Protein AF-A0A9X0D1W5-F1 (afdb_monomer_lite)

pLDDT: mean 84.18, std 13.1, range [32.91, 95.88]

Organism: NCBI:txid174260

Radius of gyration: 20.48 Å; chains: 1; bounding box: 42×41×67 Å

Structure (mmCIF, N/CA/C/O backbone):
data_AF-A0A9X0D1W5-F1
#
_entry.id   AF-A0A9X0D1W5-F1
#
loop_
_atom_site.group_PDB
_atom_site.id
_atom_site.type_symbol
_atom_site.label_atom_id
_atom_site.label_alt_id
_atom_site.label_comp_id
_atom_site.label_asym_id
_atom_site.label_entity_id
_atom_site.label_seq_id
_atom_site.pdbx_PDB_ins_code
_atom_site.Cartn_x
_atom_site.Cartn_y
_atom_site.Cartn_z
_atom_site.occupancy
_atom_site.B_iso_or_equiv
_atom_site.auth_seq_id
_atom_site.auth_comp_id
_atom_site.auth_asym_id
_atom_site.auth_atom_id
_atom_site.pdbx_PDB_model_num
ATOM 1 N N . MET A 1 1 ? -8.780 -28.682 -0.777 1.00 32.91 1 MET A N 1
ATOM 2 C CA . MET A 1 1 ? -8.839 -27.677 0.309 1.00 32.91 1 MET A CA 1
ATOM 3 C C . MET A 1 1 ? -7.482 -27.001 0.442 1.00 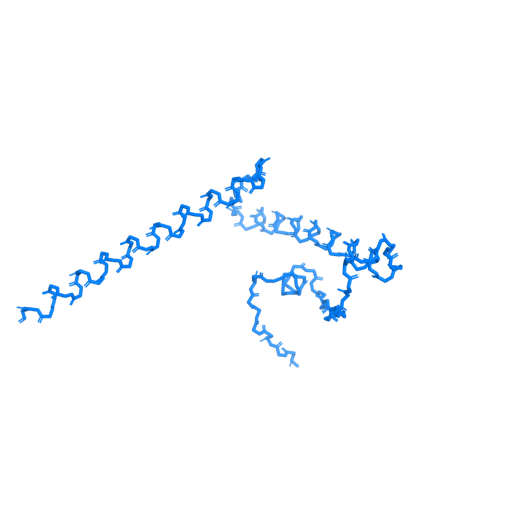32.91 1 MET A C 1
ATOM 5 O O . MET A 1 1 ? -6.513 -27.659 0.797 1.00 32.91 1 MET A O 1
ATOM 9 N N . GLY A 1 2 ? -7.378 -25.730 0.045 1.00 41.75 2 GLY A N 1
ATOM 10 C CA . GLY A 1 2 ? -6.117 -24.985 0.062 1.00 41.75 2 GLY A CA 1
ATOM 11 C C . GLY A 1 2 ? -5.719 -24.599 1.485 1.00 41.75 2 GLY A C 1
ATOM 12 O O . GLY A 1 2 ? -6.560 -24.131 2.246 1.00 41.75 2 GLY A O 1
ATOM 13 N N . LYS A 1 3 ? -4.443 -24.806 1.831 1.00 42.62 3 LYS A N 1
ATOM 14 C CA . LYS A 1 3 ? -3.831 -24.378 3.097 1.00 42.62 3 LYS A CA 1
ATOM 15 C C . LYS A 1 3 ? -4.262 -22.943 3.408 1.00 42.62 3 LYS A C 1
ATOM 17 O O . LYS A 1 3 ? -3.982 -22.042 2.613 1.00 42.62 3 LYS A O 1
ATOM 22 N N . THR A 1 4 ? -4.900 -22.725 4.554 1.00 44.91 4 THR A N 1
ATOM 23 C CA . THR A 1 4 ? -5.044 -21.393 5.144 1.00 44.91 4 THR A CA 1
ATOM 24 C C . THR A 1 4 ? -3.636 -20.923 5.480 1.00 44.91 4 THR A C 1
ATOM 26 O O . THR A 1 4 ? -3.092 -21.245 6.533 1.00 44.91 4 THR A O 1
ATOM 29 N N . ASN A 1 5 ? -2.987 -20.288 4.501 1.00 51.44 5 ASN A N 1
ATOM 30 C CA . ASN A 1 5 ? -1.674 -19.688 4.664 1.00 51.44 5 ASN A CA 1
ATOM 31 C C . ASN A 1 5 ? -1.749 -18.814 5.913 1.00 51.44 5 ASN A C 1
ATOM 33 O O . ASN A 1 5 ? -2.667 -18.003 6.006 1.00 51.44 5 ASN A O 1
ATOM 37 N N . GLU A 1 6 ? -0.815 -18.997 6.842 1.00 48.62 6 GLU A N 1
ATOM 38 C CA . GLU A 1 6 ? -0.588 -18.121 7.988 1.00 48.62 6 GLU A CA 1
ATOM 39 C C . GLU A 1 6 ? -0.419 -16.686 7.473 1.00 48.62 6 GLU A C 1
ATOM 41 O O . GLU A 1 6 ? 0.668 -16.231 7.108 1.00 48.62 6 GLU A O 1
ATOM 46 N N . CYS A 1 7 ? -1.535 -15.984 7.322 1.00 52.41 7 CYS A N 1
ATOM 47 C CA . CYS A 1 7 ? -1.571 -14.647 6.785 1.00 52.41 7 CYS A CA 1
ATOM 48 C C . CYS A 1 7 ? -1.218 -13.722 7.940 1.00 52.41 7 CYS A C 1
ATOM 50 O O . CYS A 1 7 ? -2.080 -13.291 8.694 1.00 52.41 7 CYS A O 1
ATOM 52 N N . ASN A 1 8 ? 0.073 -13.446 8.114 1.00 57.78 8 ASN A N 1
ATOM 53 C CA . ASN A 1 8 ? 0.488 -12.296 8.900 1.00 57.78 8 ASN A CA 1
ATOM 54 C C . ASN A 1 8 ? 0.128 -11.045 8.076 1.00 57.78 8 ASN A C 1
ATOM 56 O O . ASN A 1 8 ? 0.824 -10.777 7.090 1.00 57.78 8 ASN A O 1
ATOM 60 N N . PRO A 1 9 ? -0.927 -10.283 8.425 1.00 61.81 9 PRO A N 1
ATOM 61 C CA . PRO A 1 9 ? -1.469 -9.206 7.590 1.00 61.81 9 PRO A CA 1
ATOM 62 C C . PRO A 1 9 ? -0.553 -7.970 7.555 1.00 61.81 9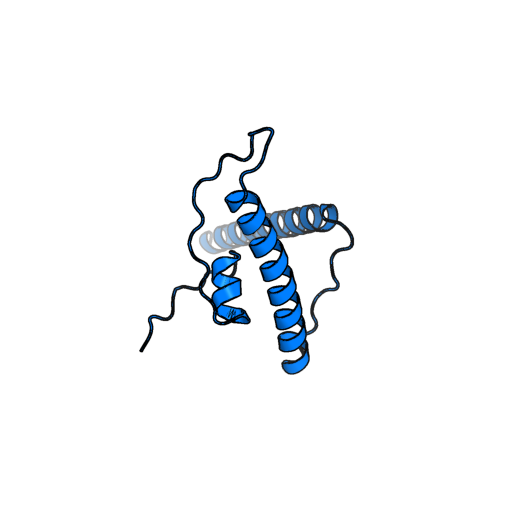 PRO A C 1
ATOM 64 O O . PRO A 1 9 ? -0.977 -6.873 7.233 1.00 61.81 9 PRO A O 1
ATOM 67 N N . LEU A 1 10 ? 0.719 -8.106 7.927 1.00 74.19 10 LEU A N 1
ATOM 68 C CA . LEU A 1 10 ? 1.673 -7.005 7.990 1.00 74.19 10 LEU A CA 1
ATOM 69 C C . LEU A 1 10 ? 2.470 -6.814 6.692 1.00 74.19 10 LEU A C 1
ATOM 71 O O . LEU A 1 10 ? 3.252 -5.870 6.616 1.00 74.19 10 LEU A O 1
ATOM 75 N N . ASN A 1 11 ? 2.309 -7.681 5.685 1.00 86.19 11 ASN A N 1
ATOM 76 C CA . ASN A 1 11 ? 2.986 -7.538 4.391 1.00 86.19 11 ASN A CA 1
ATOM 77 C C . ASN A 1 11 ? 2.001 -7.440 3.215 1.00 86.19 11 ASN A C 1
ATOM 79 O O . ASN A 1 11 ? 0.907 -8.002 3.253 1.00 86.19 11 ASN A O 1
ATOM 83 N N . LEU A 1 12 ? 2.424 -6.743 2.153 1.00 88.62 12 LEU A N 1
ATOM 84 C CA . LEU A 1 12 ? 1.599 -6.461 0.972 1.00 88.62 12 LEU A CA 1
ATOM 85 C C . LEU A 1 12 ? 1.086 -7.740 0.296 1.00 88.62 12 LEU A C 1
ATOM 87 O O . LEU A 1 12 ? -0.070 -7.809 -0.108 1.00 88.62 12 LEU A O 1
ATOM 91 N N . ARG A 1 13 ? 1.914 -8.790 0.238 1.00 89.56 13 ARG A N 1
ATOM 92 C CA . ARG A 1 13 ? 1.549 -10.089 -0.342 1.00 89.56 13 ARG A CA 1
ATOM 93 C C . ARG A 1 13 ? 0.387 -10.756 0.397 1.00 89.56 13 ARG A C 1
ATOM 95 O O . ARG A 1 13 ? -0.509 -11.296 -0.246 1.00 89.56 13 ARG A O 1
ATOM 102 N N . ALA A 1 14 ? 0.408 -10.739 1.729 1.00 89.44 14 ALA A N 1
ATOM 103 C CA . ALA A 1 14 ? -0.671 -11.265 2.556 1.00 89.44 14 ALA A CA 1
ATOM 104 C C . ALA A 1 14 ? -1.937 -10.423 2.381 1.00 89.44 14 ALA A C 1
ATOM 106 O O . ALA A 1 14 ? -3.012 -10.989 2.210 1.00 89.44 14 ALA A O 1
ATOM 107 N N . MET A 1 15 ? -1.803 -9.094 2.333 1.00 91.75 15 MET A N 1
ATOM 108 C CA . MET A 1 15 ? -2.938 -8.205 2.077 1.00 91.75 15 MET A CA 1
ATOM 109 C C . MET A 1 15 ? -3.567 -8.446 0.699 1.00 91.75 15 MET A C 1
ATOM 111 O O . MET A 1 15 ? -4.786 -8.518 0.606 1.00 91.75 15 MET A O 1
ATOM 115 N N . CYS A 1 16 ? -2.770 -8.664 -0.350 1.00 92.75 16 CYS A N 1
ATOM 116 C CA . CYS A 1 16 ? -3.290 -9.025 -1.674 1.00 92.75 16 CYS A CA 1
ATOM 117 C C . CYS A 1 16 ? -4.064 -10.347 -1.640 1.00 92.75 16 CYS A C 1
ATOM 119 O O . CYS A 1 16 ? -5.124 -10.460 -2.247 1.00 92.75 16 CYS A O 1
ATOM 121 N N . ALA A 1 17 ? -3.574 -11.342 -0.898 1.00 91.75 17 ALA A N 1
ATOM 122 C CA . ALA A 1 17 ? -4.266 -12.621 -0.781 1.00 91.75 17 ALA A CA 1
ATOM 123 C C . ALA A 1 17 ? -5.596 -12.497 -0.018 1.00 91.75 17 ALA A C 1
ATOM 125 O O . ALA A 1 17 ? -6.557 -13.179 -0.366 1.00 91.75 17 ALA A O 1
ATOM 126 N N . ILE A 1 18 ? -5.646 -11.636 1.004 1.00 91.31 18 ILE A N 1
ATOM 127 C CA . ILE A 1 18 ? -6.846 -11.396 1.815 1.00 91.31 18 ILE A CA 1
ATOM 128 C C . ILE A 1 18 ? -7.886 -10.590 1.029 1.00 91.31 18 ILE A C 1
ATOM 130 O O . ILE A 1 18 ? -9.028 -11.024 0.934 1.00 91.31 18 ILE A O 1
ATOM 134 N N . PHE A 1 19 ? -7.497 -9.438 0.476 1.00 92.31 19 PHE A N 1
ATOM 135 C CA . PHE A 1 19 ? -8.434 -8.465 -0.097 1.00 92.31 19 PHE A CA 1
ATOM 136 C C . PHE A 1 19 ? -8.656 -8.629 -1.598 1.00 92.31 19 PHE A C 1
ATOM 138 O O . PHE A 1 19 ? -9.747 -8.363 -2.083 1.00 92.31 19 PHE A O 1
ATOM 145 N N . LEU A 1 20 ? -7.637 -9.059 -2.344 1.00 92.50 20 LEU A N 1
ATOM 146 C CA . LEU A 1 20 ? -7.721 -9.198 -3.803 1.00 92.50 20 LEU A CA 1
ATOM 147 C C . LEU A 1 20 ? -7.876 -10.659 -4.240 1.00 92.50 20 LEU A C 1
ATOM 149 O O . LEU A 1 20 ? -7.987 -10.930 -5.431 1.00 92.50 20 LEU A O 1
ATOM 153 N N . HIS A 1 21 ? -7.826 -11.609 -3.298 1.00 90.75 21 HIS A N 1
ATOM 154 C CA . HIS A 1 21 ? -7.798 -13.052 -3.565 1.00 90.75 21 HIS A CA 1
ATOM 155 C C . HIS A 1 21 ? -6.697 -13.475 -4.554 1.00 90.75 21 HIS A C 1
ATOM 157 O O . HIS A 1 21 ? -6.787 -14.513 -5.210 1.00 90.75 21 HIS A O 1
ATOM 163 N N . GLN A 1 22 ? -5.624 -12.685 -4.632 1.00 88.19 22 GLN A N 1
ATOM 164 C CA . GLN A 1 22 ? -4.496 -12.909 -5.526 1.00 88.19 22 GLN A CA 1
ATOM 165 C C . GLN A 1 22 ? -3.208 -13.091 -4.734 1.00 88.19 22 GLN A C 1
ATOM 167 O O . GLN A 1 22 ? -2.919 -12.375 -3.775 1.00 88.19 22 GLN A O 1
ATOM 172 N N . ARG A 1 23 ? -2.388 -14.054 -5.156 1.00 85.44 23 ARG A N 1
ATOM 173 C CA . ARG A 1 23 ? -1.087 -14.305 -4.541 1.00 85.44 23 ARG A CA 1
ATOM 174 C C . ARG A 1 23 ? -0.003 -13.637 -5.373 1.00 85.44 23 ARG A C 1
ATOM 176 O O . ARG A 1 23 ? 0.389 -14.177 -6.402 1.00 85.44 23 ARG A O 1
ATOM 183 N N . LEU A 1 24 ? 0.541 -12.524 -4.882 1.00 83.38 24 LEU A N 1
ATOM 184 C CA . LEU A 1 24 ? 1.737 -11.940 -5.489 1.00 83.38 24 LEU A CA 1
ATOM 185 C C . LEU A 1 24 ? 2.890 -12.955 -5.460 1.00 83.38 24 LEU A C 1
ATOM 187 O O . LEU A 1 24 ? 3.088 -13.686 -4.470 1.00 83.38 24 LEU A O 1
ATOM 191 N N . SER A 1 25 ? 3.639 -13.028 -6.556 1.00 80.81 25 SER A N 1
ATOM 192 C CA . SER A 1 25 ? 4.915 -13.736 -6.597 1.00 80.81 25 SER A CA 1
ATOM 193 C C . SER A 1 25 ? 5.918 -13.029 -5.681 1.00 80.81 25 SER A C 1
ATOM 195 O O . SER A 1 25 ? 5.767 -11.859 -5.328 1.00 80.81 25 SER A O 1
ATOM 197 N N . LYS A 1 26 ? 6.922 -13.768 -5.203 1.00 76.19 26 LYS A N 1
ATOM 198 C CA . LYS A 1 26 ? 8.026 -13.140 -4.475 1.00 76.19 26 LYS A CA 1
ATOM 199 C C . LYS A 1 26 ? 8.892 -12.444 -5.526 1.00 76.19 26 LYS A C 1
ATOM 201 O O . LYS A 1 26 ? 9.322 -13.118 -6.453 1.00 76.19 26 LYS A O 1
ATOM 206 N N . GLY A 1 27 ? 9.083 -11.133 -5.393 1.00 71.81 27 GLY A N 1
ATOM 207 C CA . GLY A 1 27 ? 9.967 -10.380 -6.278 1.00 71.81 27 GLY A CA 1
ATOM 208 C C . GLY A 1 27 ? 11.416 -10.851 -6.165 1.00 71.81 27 GLY A C 1
ATOM 209 O O . GLY A 1 27 ? 11.832 -11.367 -5.120 1.00 71.81 27 GLY A O 1
ATOM 210 N N . ASP A 1 28 ? 12.162 -10.659 -7.247 1.00 74.00 28 ASP A N 1
ATOM 211 C CA . ASP A 1 28 ? 13.605 -10.861 -7.273 1.00 74.00 28 ASP A CA 1
ATOM 212 C C . ASP A 1 28 ? 14.315 -9.774 -6.447 1.00 74.00 28 ASP A C 1
ATOM 214 O O . ASP A 1 28 ? 13.775 -8.695 -6.188 1.00 74.00 28 ASP A O 1
ATOM 218 N N . GLY A 1 29 ? 15.540 -10.057 -5.998 1.00 80.31 29 GLY A N 1
ATOM 219 C CA . GLY A 1 29 ? 16.392 -9.060 -5.351 1.00 80.31 29 GLY A CA 1
ATOM 220 C C . GLY A 1 29 ? 16.901 -8.054 -6.378 1.00 80.31 29 GLY A C 1
ATOM 221 O O . GLY A 1 29 ? 17.963 -8.260 -6.957 1.00 80.31 29 GLY A O 1
ATOM 222 N N . TYR A 1 30 ? 16.131 -6.997 -6.634 1.00 86.44 30 TYR A N 1
ATOM 223 C CA . TYR A 1 30 ? 16.531 -5.930 -7.547 1.00 86.44 30 TYR A CA 1
ATOM 224 C C . TYR A 1 30 ? 17.521 -4.967 -6.884 1.00 86.44 30 TYR A C 1
ATOM 226 O O . TYR A 1 30 ? 17.340 -4.567 -5.734 1.00 86.44 30 TYR A O 1
ATOM 234 N N . ASP A 1 31 ? 18.544 -4.563 -7.634 1.00 89.06 31 ASP A N 1
ATOM 235 C CA . ASP A 1 31 ? 19.457 -3.495 -7.238 1.00 89.06 31 ASP A CA 1
ATOM 236 C C . ASP A 1 31 ? 18.875 -2.129 -7.629 1.00 89.06 31 ASP A C 1
ATOM 238 O O . ASP A 1 31 ? 18.831 -1.766 -8.804 1.00 89.06 31 ASP A O 1
ATOM 242 N N . TRP A 1 32 ? 18.407 -1.387 -6.627 1.00 91.56 32 TRP A N 1
ATOM 243 C CA . TRP A 1 32 ? 17.772 -0.074 -6.773 1.00 91.56 32 TRP A CA 1
ATOM 244 C C . TRP A 1 32 ? 18.768 1.088 -6.826 1.00 91.56 32 TRP A C 1
ATOM 246 O O . TRP A 1 32 ? 18.340 2.234 -6.907 1.00 91.56 32 TRP A O 1
ATOM 256 N N . SER A 1 33 ? 20.073 0.815 -6.728 1.00 92.56 33 SER A N 1
ATOM 257 C CA . SER A 1 33 ? 21.105 1.860 -6.743 1.00 92.56 33 SER A CA 1
ATOM 258 C C . SER A 1 33 ? 21.587 2.231 -8.146 1.00 92.56 33 SER A C 1
ATOM 260 O O . SER A 1 33 ? 22.314 3.209 -8.304 1.00 92.56 33 SER A O 1
ATOM 262 N N . LYS A 1 34 ? 21.183 1.457 -9.158 1.00 90.69 34 LYS A N 1
ATOM 263 C CA . LYS A 1 34 ? 21.498 1.723 -10.561 1.00 90.69 34 LYS A CA 1
ATOM 264 C C . LYS A 1 34 ? 20.864 3.034 -11.013 1.00 90.69 34 LYS A C 1
ATOM 266 O O . LYS A 1 34 ? 19.725 3.322 -10.657 1.00 90.69 34 LYS A O 1
ATOM 271 N N . GLU A 1 35 ? 21.616 3.785 -11.811 1.00 91.19 35 GLU A N 1
ATOM 272 C CA . GLU A 1 35 ? 21.184 5.058 -12.395 1.00 91.19 35 GLU A CA 1
ATOM 273 C C . GLU A 1 35 ? 19.929 4.873 -13.257 1.00 91.19 35 GLU A C 1
ATOM 275 O O . GLU A 1 35 ? 18.935 5.568 -13.056 1.00 91.19 35 GLU A O 1
ATOM 280 N N . ASP A 1 36 ? 19.937 3.844 -14.108 1.00 94.62 36 ASP A N 1
ATOM 281 C CA . ASP A 1 36 ? 18.782 3.442 -14.902 1.00 94.62 36 ASP A CA 1
ATOM 282 C C . ASP A 1 36 ? 18.092 2.207 -14.316 1.00 94.62 36 ASP A C 1
ATOM 284 O O . ASP A 1 36 ? 18.711 1.173 -14.028 1.00 94.62 36 ASP A O 1
ATOM 288 N N . LEU A 1 37 ? 16.769 2.300 -14.185 1.00 93.50 37 LEU A N 1
ATOM 289 C CA . LEU A 1 37 ? 15.925 1.183 -13.783 1.00 93.50 37 LEU A CA 1
ATOM 290 C C . LEU A 1 37 ? 15.600 0.300 -14.985 1.00 93.50 37 LEU A C 1
ATOM 292 O O . LEU A 1 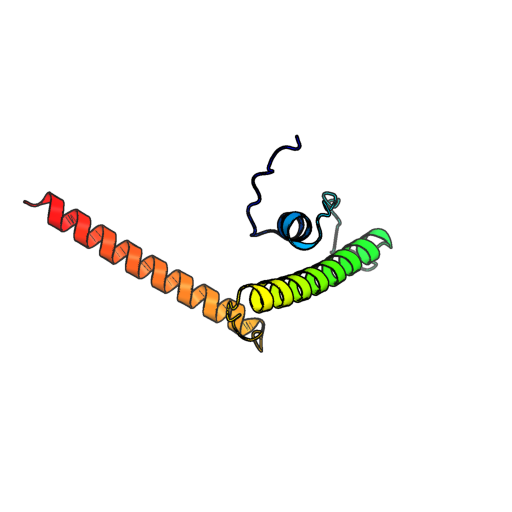37 ? 15.239 0.773 -16.058 1.00 93.50 37 LEU A O 1
ATOM 296 N N . THR A 1 38 ? 15.655 -1.011 -14.775 1.00 93.94 38 THR A N 1
ATOM 297 C CA . THR A 1 38 ? 15.188 -1.980 -15.772 1.00 93.94 38 THR A CA 1
ATOM 298 C C . THR A 1 38 ? 13.661 -1.964 -15.886 1.00 93.94 38 THR A C 1
ATOM 300 O O . THR A 1 38 ? 12.959 -1.708 -14.905 1.00 93.94 38 THR A O 1
ATOM 303 N N . ASP A 1 39 ? 13.125 -2.369 -17.039 1.00 93.81 39 ASP A N 1
ATOM 304 C CA . ASP A 1 39 ? 11.672 -2.500 -17.240 1.00 93.81 39 ASP A CA 1
ATOM 305 C C . ASP A 1 39 ? 11.004 -3.376 -16.171 1.00 93.81 39 ASP A C 1
ATOM 307 O O . ASP A 1 39 ? 9.912 -3.078 -15.691 1.00 93.81 39 ASP A O 1
ATOM 311 N N . LYS A 1 40 ? 11.689 -4.437 -15.723 1.00 91.44 40 LYS A N 1
ATOM 312 C CA . LYS A 1 40 ? 11.205 -5.302 -14.637 1.00 91.44 40 LYS A CA 1
ATOM 313 C C . LYS A 1 40 ? 11.050 -4.545 -13.319 1.00 91.44 40 LYS A C 1
ATOM 315 O O . LYS A 1 40 ? 10.072 -4.773 -12.612 1.00 91.44 40 LYS A O 1
ATOM 320 N N . GLN A 1 41 ? 11.979 -3.647 -12.990 1.00 92.69 41 GLN A N 1
ATOM 321 C CA . G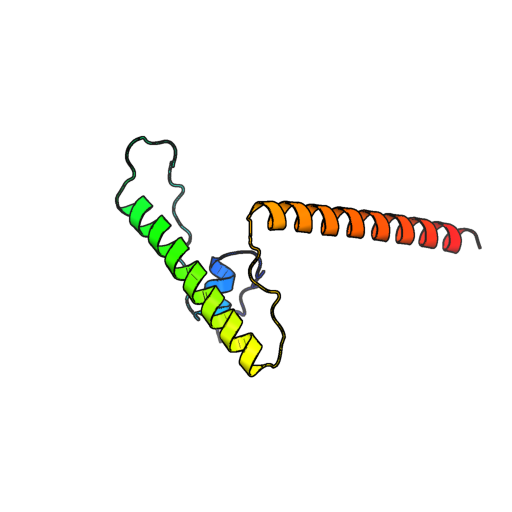LN A 1 41 ? 11.891 -2.811 -11.789 1.00 92.69 41 GLN A CA 1
ATOM 322 C C . GLN A 1 41 ? 10.742 -1.809 -11.887 1.00 92.69 41 GLN A C 1
ATOM 324 O O . GLN A 1 41 ? 10.019 -1.626 -10.908 1.00 92.69 41 GLN A O 1
ATOM 329 N N . LEU A 1 42 ? 10.529 -1.213 -13.063 1.00 94.00 42 LEU A N 1
ATOM 330 C CA . LEU A 1 42 ? 9.407 -0.302 -13.309 1.00 94.00 42 LEU A CA 1
ATOM 331 C C . LEU A 1 42 ? 8.056 -1.024 -13.194 1.00 94.00 42 LEU A C 1
ATOM 333 O O . LEU A 1 42 ? 7.145 -0.544 -12.513 1.00 94.00 42 LEU A O 1
ATOM 337 N N . ILE A 1 43 ? 7.930 -2.210 -13.794 1.00 93.81 43 ILE A N 1
ATOM 338 C CA . ILE A 1 43 ? 6.729 -3.054 -13.684 1.00 93.81 43 ILE A CA 1
ATOM 339 C C . ILE A 1 43 ? 6.501 -3.477 -12.230 1.00 93.81 43 ILE A C 1
ATOM 341 O O . ILE A 1 43 ? 5.377 -3.420 -11.735 1.00 93.81 43 ILE A O 1
ATOM 345 N N . TYR A 1 44 ? 7.558 -3.866 -11.520 1.00 91.56 44 TYR A N 1
ATOM 346 C CA . TYR A 1 44 ? 7.457 -4.241 -10.114 1.00 91.56 44 TYR A CA 1
ATOM 347 C C . TYR A 1 44 ? 6.974 -3.064 -9.249 1.00 91.56 44 TYR A C 1
ATOM 349 O O . TYR A 1 44 ? 5.991 -3.197 -8.521 1.00 91.56 44 TYR A O 1
ATOM 357 N N . ALA A 1 45 ? 7.601 -1.890 -9.378 1.00 92.06 45 ALA A N 1
ATOM 358 C CA . ALA A 1 45 ? 7.243 -0.698 -8.610 1.00 92.06 45 ALA A CA 1
ATOM 359 C C . ALA A 1 45 ? 5.815 -0.207 -8.913 1.00 92.06 45 ALA A C 1
ATOM 361 O O . ALA A 1 45 ? 5.070 0.146 -7.996 1.00 92.06 45 ALA A O 1
ATOM 362 N N . SER A 1 46 ? 5.411 -0.220 -10.187 1.00 94.31 46 SER A N 1
ATOM 363 C CA . SER A 1 46 ? 4.045 0.139 -10.591 1.00 94.31 46 SER A CA 1
ATOM 364 C C . SER A 1 46 ? 3.007 -0.861 -10.075 1.00 94.31 46 SER A C 1
ATOM 366 O O . SER A 1 46 ? 1.950 -0.443 -9.598 1.00 94.31 46 SER A O 1
ATOM 368 N N . THR A 1 47 ? 3.321 -2.160 -10.084 1.00 93.19 47 THR A N 1
ATOM 369 C CA . THR A 1 47 ? 2.454 -3.206 -9.520 1.00 93.19 47 THR A CA 1
ATOM 370 C C . THR A 1 47 ? 2.265 -3.022 -8.016 1.00 93.19 47 THR A C 1
ATOM 372 O O . THR A 1 47 ? 1.129 -3.072 -7.545 1.00 93.19 47 THR A O 1
ATOM 375 N N . ASP A 1 48 ? 3.336 -2.752 -7.263 1.00 91.75 48 ASP A N 1
ATOM 376 C CA . ASP A 1 48 ? 3.258 -2.518 -5.814 1.00 91.75 48 ASP A CA 1
ATOM 377 C C . ASP A 1 48 ? 2.392 -1.285 -5.486 1.00 91.75 48 ASP A C 1
ATOM 379 O O . ASP A 1 48 ? 1.561 -1.330 -4.569 1.00 91.75 48 ASP A O 1
ATOM 383 N N . ALA A 1 49 ? 2.525 -0.199 -6.258 1.00 94.00 49 ALA A N 1
ATOM 384 C CA . ALA A 1 49 ? 1.711 1.007 -6.094 1.00 94.00 49 ALA A CA 1
ATOM 385 C C . ALA A 1 49 ? 0.228 0.749 -6.414 1.00 94.00 49 ALA A C 1
ATOM 387 O O . ALA A 1 49 ? -0.654 1.101 -5.624 1.00 94.00 49 ALA A O 1
ATOM 388 N N . TRP A 1 50 ? -0.047 0.084 -7.540 1.00 95.19 50 TRP A N 1
ATOM 389 C CA . TRP A 1 50 ? -1.404 -0.272 -7.956 1.00 95.19 50 TRP A CA 1
ATOM 390 C C . TRP A 1 50 ? -2.085 -1.203 -6.945 1.00 95.19 50 TRP A C 1
ATOM 392 O O . TRP A 1 50 ? -3.213 -0.940 -6.521 1.00 95.19 50 TRP A O 1
ATOM 402 N N . ALA A 1 51 ? -1.386 -2.248 -6.495 1.00 94.12 51 ALA A N 1
ATOM 403 C CA . ALA A 1 51 ? -1.909 -3.200 -5.521 1.00 94.12 51 ALA A CA 1
ATOM 404 C C . ALA A 1 51 ? -2.218 -2.519 -4.181 1.00 94.12 51 ALA A C 1
ATOM 406 O O . ALA A 1 51 ? -3.268 -2.768 -3.588 1.00 94.12 51 ALA A O 1
ATOM 407 N N . SER A 1 52 ? -1.339 -1.619 -3.727 1.00 92.88 52 SER A N 1
ATOM 408 C CA . SER A 1 52 ? -1.536 -0.866 -2.484 1.00 92.88 52 SER A CA 1
ATOM 409 C C . SER A 1 52 ? -2.805 -0.011 -2.518 1.00 92.88 52 SER A C 1
ATOM 411 O O . SER A 1 52 ? -3.560 0.001 -1.544 1.00 92.88 52 SER A O 1
ATOM 413 N N . LEU A 1 53 ? -3.073 0.664 -3.641 1.00 94.31 53 LEU A N 1
ATOM 414 C CA . LEU A 1 53 ? -4.297 1.448 -3.816 1.00 94.31 53 LEU A CA 1
ATOM 415 C C . LEU A 1 53 ? -5.543 0.554 -3.783 1.00 94.31 53 LEU A C 1
ATOM 417 O O . LEU A 1 53 ? -6.481 0.837 -3.039 1.00 94.31 53 LEU A O 1
ATOM 421 N N . ARG A 1 54 ? -5.528 -0.557 -4.527 1.00 95.88 54 ARG A N 1
ATOM 422 C CA . ARG A 1 54 ? -6.664 -1.490 -4.595 1.00 95.88 54 ARG A CA 1
ATOM 423 C C . ARG A 1 54 ? -6.985 -2.118 -3.245 1.00 95.88 54 ARG A C 1
ATOM 425 O O . ARG A 1 54 ? -8.149 -2.222 -2.875 1.00 95.88 54 ARG A O 1
ATOM 432 N N . ILE A 1 55 ? -5.957 -2.480 -2.478 1.00 94.38 55 ILE A N 1
ATOM 433 C CA . ILE A 1 55 ? -6.133 -2.963 -1.105 1.00 94.38 55 ILE A CA 1
ATOM 434 C C . ILE A 1 55 ? -6.817 -1.903 -0.243 1.00 94.38 55 ILE A C 1
ATOM 436 O O . ILE A 1 55 ? -7.747 -2.232 0.486 1.00 94.38 55 ILE A O 1
ATOM 440 N N . TYR A 1 56 ? -6.380 -0.643 -0.310 1.00 92.69 56 TYR A N 1
ATOM 441 C CA . TYR A 1 56 ? -6.992 0.428 0.476 1.00 92.69 56 TYR A CA 1
ATOM 442 C C . TYR A 1 56 ? -8.478 0.624 0.135 1.00 92.69 56 TYR A C 1
ATOM 444 O O . TYR A 1 56 ? -9.303 0.771 1.040 1.00 92.69 56 TYR A O 1
ATOM 452 N N . GLU A 1 57 ? -8.827 0.588 -1.151 1.00 94.62 57 GLU A N 1
ATOM 453 C CA . GLU A 1 57 ? -10.215 0.684 -1.618 1.00 94.62 57 GLU A CA 1
ATOM 454 C C . GLU A 1 57 ? -11.075 -0.469 -1.082 1.00 94.62 57 GLU A C 1
ATOM 456 O O . GLU A 1 57 ? -12.139 -0.225 -0.507 1.00 94.62 57 GLU A O 1
ATOM 461 N N . GLU A 1 58 ? -10.591 -1.709 -1.173 1.00 94.94 58 GLU A N 1
ATOM 462 C CA . GLU A 1 58 ? -11.312 -2.878 -0.654 1.00 94.94 58 GLU A CA 1
ATOM 463 C C . GLU A 1 58 ? -11.396 -2.891 0.878 1.00 94.94 58 GLU A C 1
ATOM 465 O O . GLU A 1 58 ? -12.426 -3.264 1.443 1.00 94.94 58 GLU A O 1
ATOM 470 N N . MET A 1 59 ? -10.364 -2.413 1.579 1.00 92.44 59 MET A N 1
ATOM 471 C CA . MET A 1 59 ? -10.422 -2.201 3.029 1.00 92.44 59 MET A CA 1
ATOM 472 C C . MET A 1 59 ? -11.514 -1.197 3.397 1.00 92.44 59 MET A C 1
ATOM 474 O O . MET A 1 59 ? -12.279 -1.440 4.333 1.00 92.44 59 MET A O 1
ATOM 478 N N . LYS A 1 60 ? -11.605 -0.084 2.660 1.00 92.75 60 LYS A N 1
ATOM 479 C CA . LYS A 1 60 ? -12.629 0.942 2.872 1.00 92.75 60 LYS A CA 1
ATOM 480 C C . LYS A 1 60 ? -14.029 0.384 2.644 1.00 92.75 60 LYS A C 1
ATOM 482 O O . LYS A 1 60 ? -14.886 0.545 3.509 1.00 92.75 60 LYS A O 1
ATOM 487 N N . ARG A 1 61 ? -14.225 -0.332 1.537 1.00 94.12 61 ARG A N 1
ATOM 488 C CA . ARG A 1 61 ? -15.487 -1.003 1.208 1.00 94.12 61 ARG A CA 1
ATOM 489 C C . ARG A 1 61 ? -15.887 -2.025 2.272 1.00 94.12 61 ARG A C 1
ATOM 491 O O . ARG A 1 61 ? -17.026 -2.036 2.724 1.00 94.12 61 ARG A O 1
ATOM 498 N N . THR A 1 62 ? -14.949 -2.868 2.697 1.00 93.44 62 THR A N 1
ATOM 499 C CA . THR A 1 62 ? -15.195 -3.895 3.720 1.00 93.44 62 THR A CA 1
ATOM 500 C C . THR A 1 62 ? -15.584 -3.260 5.052 1.00 93.44 62 THR A C 1
ATOM 502 O O . THR A 1 62 ? -16.509 -3.722 5.714 1.00 93.44 62 THR A O 1
ATOM 505 N N . ALA A 1 63 ? -14.905 -2.181 5.443 1.00 92.88 63 ALA A N 1
ATOM 506 C CA . ALA A 1 63 ? -15.220 -1.466 6.669 1.00 92.88 63 ALA A CA 1
ATOM 507 C C . ALA A 1 63 ? -16.615 -0.829 6.624 1.00 92.88 63 ALA A C 1
ATOM 509 O O . ALA A 1 63 ? -17.346 -0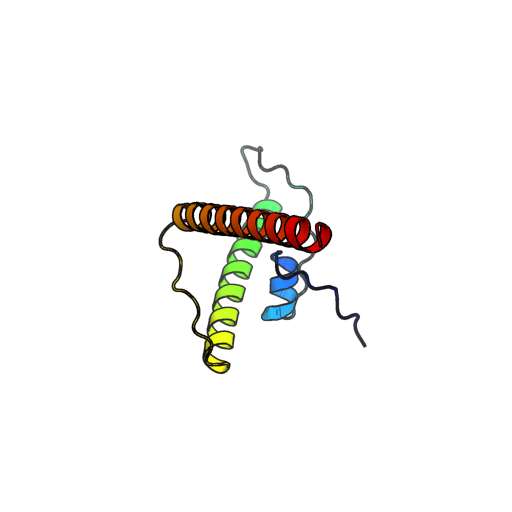.923 7.604 1.00 92.88 63 ALA A O 1
ATOM 510 N N . GLU A 1 64 ? -17.012 -0.259 5.485 1.00 92.12 64 GLU A N 1
ATOM 511 C CA . GLU A 1 64 ? -18.358 0.281 5.278 1.00 92.12 64 GLU A CA 1
ATOM 512 C C . GLU A 1 64 ? -19.438 -0.801 5.421 1.00 92.12 64 GLU A C 1
ATOM 514 O O . GLU A 1 64 ? -20.373 -0.630 6.200 1.00 92.12 64 GLU A O 1
ATOM 519 N N . VAL A 1 65 ? -19.262 -1.953 4.762 1.00 94.69 65 VAL A N 1
ATOM 520 C CA . VAL A 1 65 ? -20.191 -3.096 4.860 1.00 94.69 65 VAL A CA 1
ATOM 521 C C . VAL A 1 65 ? -20.303 -3.623 6.294 1.00 94.69 65 VAL A C 1
ATOM 523 O O . VAL A 1 65 ? -21.387 -4.001 6.733 1.00 94.69 65 VAL A O 1
ATOM 526 N N . LEU A 1 66 ? -19.195 -3.645 7.037 1.00 94.50 66 LEU A N 1
ATOM 527 C CA . LEU A 1 66 ? -19.160 -4.117 8.423 1.00 94.50 66 LEU A CA 1
ATOM 528 C C . LEU A 1 66 ? -19.541 -3.039 9.452 1.00 94.50 66 LEU A C 1
ATOM 530 O O . LEU A 1 66 ? -19.540 -3.325 10.649 1.00 94.50 66 LEU A O 1
ATOM 534 N N . GLY A 1 67 ? -19.825 -1.802 9.028 1.00 93.38 67 GLY A N 1
ATOM 535 C CA . GLY A 1 67 ? -20.086 -0.684 9.941 1.00 93.38 67 GLY A CA 1
ATOM 536 C C . GLY A 1 67 ? -18.883 -0.308 10.818 1.00 93.38 67 GLY A C 1
ATOM 537 O O . GLY A 1 67 ? -19.047 0.249 11.904 1.00 93.38 67 GLY A O 1
ATOM 538 N N . ILE A 1 68 ? -17.664 -0.625 10.376 1.00 92.31 68 ILE A N 1
ATOM 539 C CA . ILE A 1 68 ? -16.420 -0.305 11.076 1.00 92.31 68 ILE A CA 1
ATOM 540 C C . ILE A 1 68 ? -15.944 1.076 10.622 1.00 92.31 68 ILE A C 1
ATOM 542 O O . ILE A 1 68 ? -15.690 1.317 9.445 1.00 92.31 68 ILE A O 1
ATOM 546 N N . SER A 1 69 ? -15.747 1.985 11.574 1.00 88.06 69 SER A N 1
ATOM 547 C CA . SER A 1 69 ? -15.140 3.285 11.287 1.00 88.06 69 SER A CA 1
ATOM 548 C C . SER A 1 69 ? -13.628 3.140 11.090 1.00 88.06 69 SER A C 1
ATOM 550 O O . SER A 1 69 ? -12.897 2.796 12.023 1.00 88.06 69 SER A O 1
ATOM 552 N N . LEU A 1 70 ? -13.145 3.396 9.872 1.00 83.50 70 LEU A N 1
ATOM 553 C CA . LEU A 1 70 ? -11.713 3.516 9.603 1.00 83.50 70 LEU A CA 1
ATOM 554 C C . LEU A 1 70 ? -11.203 4.880 10.060 1.00 83.50 70 LEU A C 1
ATOM 556 O O . LEU A 1 70 ? -11.848 5.908 9.854 1.00 83.50 70 LEU A O 1
ATOM 560 N N . SER A 1 71 ? -9.996 4.904 10.625 1.00 80.81 71 SER A N 1
ATOM 561 C CA . SER A 1 71 ? -9.313 6.169 10.883 1.00 80.81 71 SER A CA 1
ATOM 562 C C . SER A 1 71 ? -9.122 6.936 9.568 1.00 80.81 71 SER A C 1
ATOM 564 O O . SER A 1 71 ? -8.780 6.306 8.561 1.00 80.81 71 SER A O 1
ATOM 566 N N . PRO A 1 72 ? -9.268 8.272 9.561 1.00 79.44 72 PRO A N 1
ATOM 567 C CA . PRO A 1 72 ? -9.013 9.060 8.364 1.00 79.44 72 PRO A CA 1
ATOM 568 C C . PRO A 1 72 ? -7.580 8.831 7.855 1.00 79.44 72 PRO A C 1
ATOM 570 O O . PRO A 1 72 ? -6.681 8.572 8.667 1.00 79.44 72 PRO A O 1
ATOM 573 N N . PRO A 1 73 ? -7.342 8.948 6.534 1.00 78.88 73 PRO A N 1
ATOM 574 C CA . PRO A 1 73 ? -5.996 8.899 5.982 1.00 78.88 73 PRO A CA 1
ATOM 575 C C . PRO A 1 73 ? -5.088 9.887 6.712 1.00 78.88 73 PRO A C 1
ATOM 577 O O . PRO A 1 73 ? -5.459 11.040 6.954 1.00 78.88 73 PRO A O 1
ATOM 580 N N . LEU A 1 74 ? -3.894 9.433 7.084 1.00 80.62 74 LEU A N 1
ATOM 581 C CA . LEU A 1 74 ? -2.913 10.309 7.708 1.00 80.62 74 LEU A CA 1
ATOM 582 C C . LEU A 1 74 ? -2.473 11.359 6.687 1.00 80.62 74 LEU A C 1
ATOM 584 O O . LEU A 1 74 ? -2.104 11.025 5.564 1.00 80.62 74 LEU A O 1
ATOM 588 N N . LYS A 1 75 ? -2.504 12.632 7.092 1.00 79.19 75 LYS A N 1
ATOM 589 C CA . LYS A 1 75 ? -2.165 13.762 6.215 1.00 79.19 75 LYS A CA 1
ATOM 590 C C . LYS A 1 75 ? -0.679 13.799 5.858 1.00 79.19 75 LYS A C 1
ATOM 592 O O . LYS A 1 75 ? -0.307 14.390 4.851 1.00 79.19 75 LYS A O 1
ATOM 597 N N . SER A 1 76 ? 0.171 13.187 6.682 1.00 82.94 76 SER A N 1
ATOM 598 C CA . SER A 1 76 ? 1.611 13.124 6.462 1.00 82.94 76 SER A CA 1
ATOM 599 C C . SER A 1 76 ? 2.193 11.770 6.854 1.00 82.94 76 SER A C 1
ATOM 601 O O . SER A 1 76 ? 1.827 11.174 7.871 1.00 82.94 76 SER A O 1
ATOM 603 N N . THR A 1 77 ? 3.204 11.328 6.107 1.00 79.38 77 THR A N 1
ATOM 604 C CA . THR A 1 77 ? 4.062 10.196 6.488 1.00 79.38 77 THR A CA 1
ATOM 605 C C . THR A 1 77 ? 4.736 10.424 7.844 1.00 79.38 77 THR A C 1
ATOM 607 O O . THR A 1 77 ? 4.941 9.478 8.606 1.00 79.38 77 THR A O 1
ATOM 610 N N . MET A 1 78 ? 5.011 11.677 8.223 1.00 82.00 78 MET A N 1
ATOM 611 C CA . MET A 1 78 ? 5.530 11.995 9.556 1.00 82.00 78 MET A CA 1
ATOM 612 C C . MET A 1 78 ? 4.544 11.668 10.672 1.00 82.00 78 MET A C 1
ATOM 614 O O . MET A 1 78 ? 4.971 11.288 11.766 1.00 82.00 78 MET A O 1
ATOM 618 N N . ASP A 1 79 ? 3.242 11.739 10.406 1.00 82.94 79 ASP A N 1
ATOM 619 C CA . ASP A 1 79 ? 2.229 11.364 11.389 1.00 82.94 79 ASP A CA 1
ATOM 620 C C . ASP A 1 79 ? 2.234 9.853 11.634 1.00 82.94 79 ASP A C 1
ATOM 622 O O . ASP A 1 79 ? 2.072 9.431 12.780 1.00 82.94 79 ASP A O 1
ATOM 626 N N . VAL A 1 80 ? 2.560 9.041 10.617 1.00 80.31 80 VAL A N 1
ATOM 627 C CA . VAL A 1 80 ? 2.792 7.591 10.771 1.00 80.31 80 VAL A CA 1
ATOM 628 C C . VAL A 1 80 ? 3.923 7.346 11.767 1.00 80.31 80 VAL A C 1
ATOM 630 O O . VAL A 1 80 ? 3.769 6.582 12.725 1.00 80.31 80 VAL A O 1
ATOM 633 N N . PHE A 1 81 ? 5.066 8.013 11.581 1.00 83.56 81 PHE A N 1
ATOM 634 C CA . PHE A 1 81 ? 6.218 7.840 12.466 1.00 83.56 81 PHE A CA 1
ATOM 635 C C . PHE A 1 81 ? 5.928 8.327 13.887 1.00 83.56 81 PHE A C 1
ATOM 637 O O . PHE A 1 81 ? 6.283 7.639 14.850 1.00 83.56 81 PHE A O 1
ATOM 644 N N . LYS A 1 82 ? 5.257 9.474 14.041 1.00 85.00 82 LYS A N 1
ATOM 645 C CA . LYS A 1 82 ? 4.841 10.001 15.351 1.00 85.00 82 LYS A CA 1
ATOM 646 C C . LYS A 1 82 ? 3.882 9.043 16.054 1.00 85.00 82 LYS A C 1
ATOM 648 O O . LYS A 1 82 ? 4.106 8.711 17.221 1.00 85.00 82 LYS A O 1
ATOM 653 N N . LEU A 1 83 ? 2.866 8.548 15.346 1.00 81.50 83 LEU A N 1
ATOM 654 C CA . LEU A 1 83 ? 1.899 7.589 15.875 1.00 81.50 83 LEU A CA 1
ATOM 655 C C . LEU A 1 83 ? 2.596 6.295 16.301 1.00 81.50 83 LEU A C 1
ATOM 657 O O . LEU A 1 83 ? 2.425 5.848 17.435 1.00 81.50 83 LEU A O 1
ATOM 661 N N . ARG A 1 84 ? 3.462 5.740 15.447 1.00 84.00 84 ARG A N 1
ATOM 662 C CA . ARG A 1 84 ? 4.227 4.523 15.751 1.00 84.00 84 ARG A CA 1
ATOM 663 C C . ARG A 1 84 ? 5.115 4.700 16.983 1.00 84.00 84 ARG A C 1
ATOM 665 O O . ARG A 1 84 ? 5.154 3.813 17.838 1.00 84.00 84 ARG A O 1
ATOM 672 N N . ARG A 1 85 ? 5.795 5.847 17.122 1.00 86.50 85 ARG A N 1
ATOM 673 C CA . ARG A 1 85 ? 6.564 6.175 18.337 1.00 86.50 85 ARG A CA 1
ATOM 674 C C . ARG A 1 85 ? 5.658 6.238 19.567 1.00 86.50 85 ARG A C 1
ATOM 676 O O . ARG A 1 85 ? 6.014 5.659 20.591 1.00 86.50 85 ARG A O 1
ATOM 683 N N . LYS A 1 86 ? 4.490 6.883 19.468 1.00 85.88 86 LYS A N 1
ATOM 684 C CA . LYS A 1 86 ? 3.515 7.007 20.567 1.00 85.88 86 LYS A CA 1
ATOM 685 C C . LYS A 1 86 ? 2.970 5.645 21.018 1.00 85.88 86 LYS A C 1
ATOM 687 O O . LYS A 1 86 ? 2.915 5.378 22.215 1.00 85.88 86 LYS A O 1
ATOM 692 N N . VAL A 1 87 ? 2.636 4.756 20.081 1.00 87.19 87 VAL A N 1
ATOM 693 C CA . VAL A 1 87 ? 2.198 3.381 20.389 1.00 87.19 87 VAL A CA 1
ATOM 694 C C . VAL A 1 87 ? 3.323 2.589 21.060 1.00 87.19 87 VAL A C 1
ATOM 696 O O . VAL A 1 87 ? 3.103 1.937 22.081 1.00 87.19 87 VAL A O 1
ATOM 699 N N . LYS A 1 88 ? 4.557 2.688 20.547 1.00 89.00 88 LYS A N 1
ATOM 700 C CA . LYS A 1 88 ? 5.719 2.002 21.134 1.00 89.00 88 LYS A CA 1
ATOM 701 C C . LYS A 1 88 ? 5.993 2.461 22.569 1.00 89.00 88 LYS A C 1
ATOM 703 O O . LYS A 1 88 ? 6.219 1.625 23.443 1.00 89.00 88 LYS A O 1
ATOM 708 N N . THR A 1 89 ? 5.948 3.766 22.839 1.00 89.56 89 THR A N 1
ATOM 709 C CA . THR A 1 89 ? 6.153 4.285 24.200 1.00 89.56 89 THR A CA 1
ATOM 710 C C . THR A 1 89 ? 5.029 3.867 25.147 1.00 89.56 89 THR A C 1
ATOM 712 O O . THR A 1 89 ? 5.322 3.471 26.276 1.00 89.56 89 THR A O 1
ATOM 715 N N . ALA A 1 90 ? 3.769 3.867 24.698 1.00 88.44 90 ALA A N 1
ATOM 716 C CA . ALA A 1 90 ? 2.637 3.366 25.482 1.00 88.44 90 ALA A CA 1
ATOM 717 C C . ALA A 1 90 ? 2.795 1.877 25.844 1.00 88.44 90 ALA A C 1
ATOM 719 O O . ALA A 1 90 ? 2.675 1.509 27.014 1.00 88.44 90 ALA A O 1
ATOM 720 N N . ASN A 1 91 ? 3.169 1.032 24.879 1.00 89.81 91 ASN A N 1
ATOM 721 C CA . ASN A 1 91 ? 3.409 -0.396 25.113 1.00 89.81 91 ASN A CA 1
ATOM 722 C C . ASN A 1 91 ? 4.557 -0.645 26.102 1.00 89.81 91 ASN A C 1
ATOM 724 O O . ASN A 1 91 ? 4.445 -1.505 26.983 1.00 89.81 91 ASN A O 1
ATOM 728 N N . ASN A 1 92 ? 5.638 0.136 26.015 1.00 89.56 92 ASN A N 1
ATOM 729 C CA . ASN A 1 92 ? 6.748 0.058 26.966 1.00 89.56 92 ASN A CA 1
ATOM 730 C C . ASN A 1 92 ? 6.301 0.429 28.389 1.00 89.56 92 ASN A C 1
ATOM 732 O O . ASN A 1 92 ? 6.625 -0.288 29.341 1.00 89.56 92 ASN A O 1
ATOM 736 N N . ARG A 1 93 ? 5.515 1.507 28.539 1.00 87.94 93 ARG A N 1
ATOM 737 C CA . ARG A 1 93 ? 4.942 1.922 29.834 1.00 87.94 93 ARG A CA 1
ATOM 738 C C . ARG A 1 93 ? 4.047 0.828 30.421 1.00 87.94 93 ARG A C 1
ATOM 740 O O . ARG A 1 93 ? 4.248 0.435 31.570 1.00 87.94 93 ARG A O 1
ATOM 747 N N . ASN A 1 94 ? 3.133 0.276 29.624 1.00 88.94 94 ASN A N 1
ATOM 748 C CA . ASN A 1 94 ? 2.239 -0.807 30.048 1.00 88.94 94 ASN A CA 1
ATOM 749 C C . ASN A 1 94 ? 3.021 -2.055 30.487 1.00 88.94 94 ASN A C 1
ATOM 751 O O . ASN A 1 94 ? 2.721 -2.657 31.521 1.00 88.94 94 ASN A O 1
ATOM 755 N N . SER A 1 95 ? 4.083 -2.399 29.757 1.00 87.81 95 SER A N 1
ATOM 756 C CA . SER A 1 95 ? 4.972 -3.513 30.101 1.00 87.81 95 SER A CA 1
ATOM 757 C C . SER A 1 95 ? 5.695 -3.293 31.436 1.00 87.81 95 SER A C 1
ATOM 759 O O . SER A 1 95 ? 5.804 -4.222 32.241 1.00 87.81 95 SER A O 1
ATOM 761 N N . ALA A 1 96 ? 6.159 -2.071 31.711 1.00 88.81 96 ALA A N 1
ATOM 762 C CA . ALA A 1 96 ? 6.797 -1.722 32.981 1.00 88.81 96 ALA A CA 1
ATOM 763 C C . ALA A 1 96 ? 5.812 -1.800 34.162 1.00 88.81 96 ALA A C 1
ATOM 765 O O . ALA A 1 96 ? 6.141 -2.377 35.203 1.00 88.81 96 ALA A O 1
ATOM 766 N N . ILE A 1 97 ? 4.583 -1.300 33.981 1.00 89.75 97 ILE A N 1
ATOM 767 C CA . ILE A 1 97 ? 3.505 -1.394 34.980 1.00 89.75 97 ILE A CA 1
ATOM 768 C C . ILE A 1 97 ? 3.191 -2.862 35.292 1.00 89.75 97 ILE A C 1
ATOM 770 O O . ILE A 1 97 ? 3.136 -3.244 36.464 1.00 89.75 97 ILE A O 1
ATOM 774 N N . ARG A 1 98 ? 3.052 -3.706 34.260 1.00 88.69 98 ARG A N 1
ATOM 775 C CA . ARG A 1 98 ? 2.800 -5.147 34.420 1.00 88.69 98 ARG A CA 1
ATOM 776 C C . ARG A 1 98 ? 3.925 -5.840 35.193 1.00 88.69 98 ARG A C 1
ATOM 778 O O . ARG A 1 98 ? 3.653 -6.584 36.131 1.00 88.69 98 ARG A O 1
ATOM 785 N N . LYS A 1 99 ? 5.192 -5.546 34.872 1.00 89.06 99 LYS A N 1
ATOM 786 C CA . LYS A 1 99 ? 6.353 -6.076 35.615 1.00 89.06 99 LYS A CA 1
ATOM 787 C C . LYS A 1 99 ? 6.350 -5.633 37.084 1.00 89.06 99 LYS A C 1
ATOM 789 O O . LYS A 1 99 ? 6.650 -6.444 37.958 1.00 89.06 99 LYS A O 1
ATOM 794 N N . LYS A 1 100 ? 5.990 -4.376 37.373 1.00 87.50 100 LYS A N 1
ATOM 795 C CA . LYS A 1 100 ? 5.902 -3.852 38.749 1.00 87.50 100 LYS A CA 1
ATOM 796 C C . LYS A 1 100 ? 4.792 -4.539 39.553 1.00 87.50 100 LYS A C 1
ATOM 798 O O . LYS A 1 100 ? 5.027 -4.894 40.705 1.00 87.50 100 LYS A O 1
ATOM 803 N N . ARG A 1 101 ? 3.627 -4.781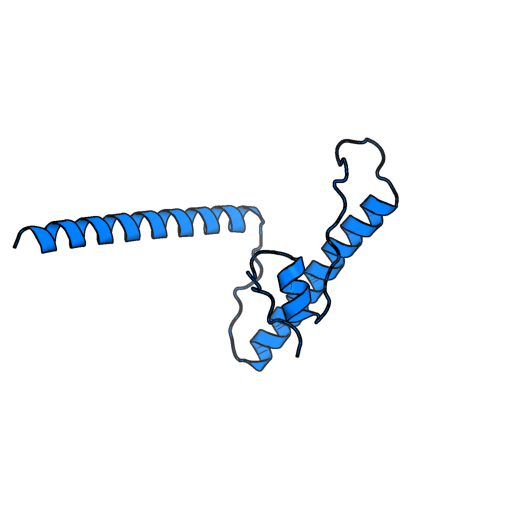 38.939 1.00 86.25 101 ARG A N 1
ATOM 804 C CA . ARG A 1 101 ? 2.521 -5.552 39.540 1.00 86.25 101 ARG A CA 1
ATOM 805 C C . ARG A 1 101 ? 2.938 -6.989 39.866 1.00 86.25 101 ARG A C 1
ATOM 807 O O . ARG A 1 101 ? 2.816 -7.389 41.017 1.00 86.25 101 ARG A O 1
ATOM 814 N N . ASN A 1 102 ? 3.550 -7.698 38.914 1.00 85.50 102 ASN A N 1
ATOM 815 C CA . ASN A 1 102 ? 4.009 -9.080 39.118 1.00 85.50 102 ASN A CA 1
ATOM 816 C C . ASN A 1 102 ? 5.107 -9.219 40.190 1.00 85.50 102 ASN A C 1
ATOM 818 O O . ASN A 1 102 ? 5.261 -10.282 40.779 1.00 85.50 102 ASN A O 1
ATOM 822 N N . ARG A 1 103 ? 5.900 -8.167 40.442 1.00 81.69 103 ARG A N 1
ATOM 823 C CA . ARG A 1 103 ? 6.880 -8.148 41.545 1.00 81.69 103 ARG A CA 1
ATOM 824 C C . ARG A 1 103 ? 6.225 -7.948 42.913 1.00 81.69 103 ARG A C 1
ATOM 826 O O . ARG A 1 103 ? 6.741 -8.474 43.889 1.00 81.69 103 ARG A O 1
ATOM 833 N N . LYS A 1 104 ? 5.120 -7.195 42.994 1.00 75.56 104 LYS A N 1
ATOM 834 C CA . LYS A 1 104 ? 4.357 -7.015 44.241 1.00 75.56 104 LYS A CA 1
ATOM 835 C C . LYS A 1 104 ? 3.584 -8.279 44.624 1.00 75.56 104 LYS A C 1
ATOM 837 O O . LYS A 1 104 ? 3.579 -8.632 45.791 1.00 75.56 104 LYS A O 1
ATOM 842 N N . SER A 1 105 ? 3.010 -8.987 43.652 1.00 71.75 105 SER A N 1
ATOM 843 C CA . SER A 1 105 ? 2.255 -10.226 43.892 1.00 71.75 105 SER A CA 1
ATOM 844 C C . SER A 1 105 ? 3.113 -11.438 44.280 1.00 71.75 105 SER A C 1
ATOM 846 O O . SER A 1 105 ? 2.557 -12.454 44.652 1.00 71.75 105 SER A O 1
ATOM 848 N N . LYS A 1 106 ? 4.446 -11.361 44.153 1.00 71.00 106 LYS A N 1
ATOM 849 C CA . LYS A 1 106 ? 5.396 -12.409 44.580 1.00 71.00 106 LYS A CA 1
ATOM 850 C C . LYS A 1 106 ? 6.030 -12.140 45.955 1.00 71.00 106 LYS A C 1
ATOM 852 O O . LYS A 1 106 ? 6.925 -12.873 46.356 1.00 71.00 106 LYS A O 1
ATOM 857 N N . LYS A 1 107 ? 5.664 -11.032 46.610 1.00 66.25 107 LYS A N 1
ATOM 858 C CA . LYS A 1 107 ? 6.182 -10.618 47.929 1.00 66.25 107 LYS A CA 1
ATOM 859 C C . LYS A 1 107 ? 5.181 -10.850 49.074 1.00 66.25 107 LYS A C 1
ATOM 861 O O . LYS A 1 107 ? 5.479 -10.475 50.203 1.00 66.25 107 LYS A O 1
ATOM 866 N N . HIS A 1 108 ? 4.032 -11.439 48.765 1.00 53.44 108 HIS A N 1
ATOM 867 C CA . HIS A 1 108 ? 3.055 -11.997 49.696 1.00 53.44 108 HIS A CA 1
ATOM 868 C C . HIS A 1 108 ? 2.930 -13.483 49.380 1.00 53.44 108 HIS A C 1
ATOM 870 O O . HIS A 1 108 ? 2.675 -14.244 50.330 1.00 53.44 108 HIS A O 1
#

Foldseek 3Di:
DDPPPPQPVPDLQSLCCVQVVDGDDDDDPDDPPDPDDDPSRVVVVVVSVVSVVSSVVSVVVVCVVVVHDDDPPDPDPVVVVVVVVVVVVVVVVVVVVVVVVVVVVVVD

InterPro domains:
  IPR002562 3'-5' exonuclease domain [PF01612] (10-61)
  IPR012337 Ribonuclease H-like superfamily [SSF53098] (8-62)
  IPR036397 Ribonuclease H superfamily [G3DSA:3.30.420.10] (2-67)

Sequence (108 aa):
MGKTNECNPLNLRAMCAIFLHQRLSKGDGYDWSKEDLTDKQLIYASTDAWASLRIYEEMKRTAEVLGISLSPPLKSTMDVFKLRRKVKTANNRNSAIRKKRNRKSKKH

Secondary structure (DSSP, 8-state):
--------TTSHHHHHHHHSS--PPPPP---TTSSSPPHHHHHHHHHHHHHHHHHHHHHHHHHHHTT--PPPPPS-HHHHHHHHHHHHHHHHHHHHHHHHHHHHTT--